Protein AF-A0A6A7G779-F1 (afdb_monomer)

Solvent-accessible surface area (backbone atoms only — not comparable to full-atom values): 7898 Å² total; per-residue (Å²): 108,58,68,56,56,33,52,51,45,44,41,47,28,65,72,67,23,33,65,57,52,36,54,52,49,15,72,73,73,76,53,70,68,54,72,67,57,43,50,38,52,53,47,50,51,42,50,52,40,48,50,52,46,57,55,69,68,57,76,84,86,77,89,77,100,57,95,59,68,82,73,42,58,66,57,52,52,49,51,50,52,57,56,48,60,68,56,50,55,60,58,51,50,53,52,53,51,56,71,70,52,86,72,53,78,70,54,48,54,54,58,71,70,50,74,90,77,79,49,72,75,52,54,55,50,53,53,53,56,67,72,75,111

Mean predicted aligned error: 11.23 Å

Structure (mmCIF, N/CA/C/O backbone):
data_AF-A0A6A7G779-F1
#
_entry.id   AF-A0A6A7G779-F1
#
loop_
_atom_site.group_PDB
_atom_site.id
_atom_site.type_symbol
_atom_site.label_atom_id
_atom_site.label_alt_id
_atom_site.label_comp_id
_atom_site.label_asym_id
_atom_site.label_entity_id
_atom_site.label_seq_id
_atom_site.pdbx_PDB_ins_code
_atom_site.Cartn_x
_atom_site.Cartn_y
_atom_site.Cartn_z
_atom_site.occupancy
_atom_site.B_iso_or_equiv
_atom_site.auth_seq_id
_atom_site.auth_comp_id
_ato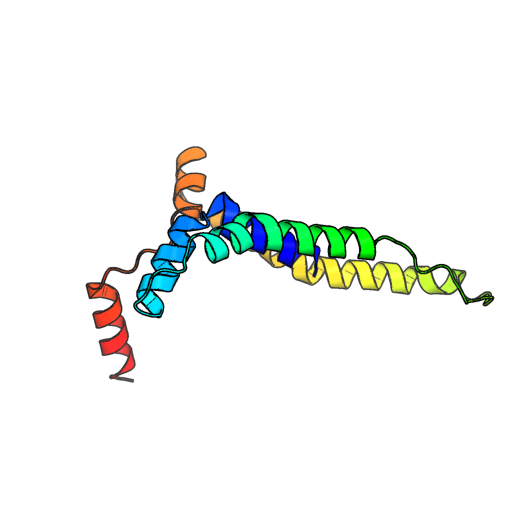m_site.auth_asym_id
_atom_site.auth_atom_id
_atom_site.pdbx_PDB_model_num
ATOM 1 N N . ILE A 1 1 ? 13.060 -5.358 -4.837 1.00 80.31 1 ILE A N 1
ATOM 2 C CA . ILE A 1 1 ? 12.665 -4.584 -3.629 1.00 80.31 1 ILE A CA 1
ATOM 3 C C . ILE A 1 1 ? 11.580 -3.545 -3.924 1.00 80.31 1 ILE A C 1
ATOM 5 O O . ILE A 1 1 ? 10.555 -3.608 -3.267 1.00 80.31 1 ILE A O 1
ATOM 9 N N . LEU A 1 2 ? 11.725 -2.659 -4.922 1.00 84.75 2 LEU A N 1
ATOM 10 C CA . LEU A 1 2 ? 10.715 -1.622 -5.241 1.00 84.75 2 LEU A CA 1
ATOM 11 C C . LEU A 1 2 ? 9.286 -2.164 -5.433 1.00 84.75 2 LEU A C 1
ATOM 13 O O . LEU A 1 2 ? 8.334 -1.571 -4.939 1.00 84.75 2 LEU A O 1
ATOM 17 N N . PHE A 1 3 ? 9.150 -3.328 -6.076 1.00 83.75 3 PHE A N 1
ATOM 18 C CA . PHE A 1 3 ? 7.861 -4.013 -6.207 1.00 83.75 3 PHE A CA 1
ATOM 19 C C . PHE A 1 3 ? 7.230 -4.374 -4.852 1.00 83.75 3 PHE A C 1
ATOM 21 O O . PHE A 1 3 ? 6.034 -4.182 -4.663 1.00 83.75 3 PHE A O 1
ATOM 28 N N . ILE A 1 4 ? 8.034 -4.855 -3.896 1.00 87.06 4 ILE A N 1
ATOM 29 C CA . ILE A 1 4 ? 7.565 -5.194 -2.544 1.00 87.06 4 ILE A CA 1
ATOM 30 C C . ILE A 1 4 ? 7.056 -3.931 -1.853 1.00 87.06 4 ILE A C 1
ATOM 32 O O . ILE A 1 4 ? 5.935 -3.927 -1.364 1.00 87.06 4 ILE A O 1
ATOM 36 N N . VAL A 1 5 ? 7.841 -2.850 -1.893 1.00 88.38 5 VAL A N 1
ATOM 37 C CA . VAL A 1 5 ? 7.479 -1.563 -1.276 1.00 88.38 5 VAL A CA 1
ATOM 38 C C . VAL A 1 5 ? 6.185 -1.009 -1.876 1.00 88.38 5 VAL A C 1
ATOM 40 O O . VAL A 1 5 ? 5.343 -0.485 -1.155 1.00 88.38 5 VAL A O 1
ATOM 43 N N . PHE A 1 6 ? 5.990 -1.154 -3.189 1.00 88.69 6 PHE A N 1
ATOM 44 C CA . PHE A 1 6 ? 4.740 -0.770 -3.842 1.00 88.69 6 PHE A CA 1
ATOM 45 C C . PHE A 1 6 ? 3.548 -1.588 -3.325 1.00 88.69 6 PHE A C 1
ATOM 47 O O . PHE A 1 6 ? 2.527 -1.011 -2.953 1.00 88.69 6 PHE A O 1
ATOM 54 N N . VAL A 1 7 ? 3.675 -2.920 -3.280 1.00 87.31 7 VAL A N 1
ATOM 55 C CA . VAL A 1 7 ? 2.610 -3.808 -2.785 1.00 87.31 7 VAL A CA 1
ATOM 56 C C . VAL A 1 7 ? 2.309 -3.535 -1.313 1.00 87.31 7 VAL A C 1
ATOM 58 O O . VAL A 1 7 ? 1.144 -3.494 -0.937 1.00 87.31 7 VAL A O 1
ATOM 61 N N . GLU A 1 8 ? 3.329 -3.305 -0.494 1.00 88.75 8 GLU A N 1
ATOM 62 C CA . GLU A 1 8 ? 3.196 -2.968 0.923 1.00 88.75 8 GLU A CA 1
ATOM 63 C C . GLU A 1 8 ? 2.467 -1.631 1.117 1.00 88.75 8 GLU A C 1
ATOM 65 O O . GLU A 1 8 ? 1.483 -1.561 1.854 1.00 88.75 8 GLU A O 1
ATOM 70 N N . ALA A 1 9 ? 2.868 -0.586 0.387 1.00 89.44 9 ALA A N 1
ATOM 71 C CA . ALA A 1 9 ? 2.202 0.713 0.431 1.00 89.44 9 ALA A CA 1
ATOM 72 C C . ALA A 1 9 ? 0.737 0.619 -0.029 1.00 89.44 9 ALA A C 1
ATOM 74 O O . ALA A 1 9 ? -0.151 1.182 0.615 1.00 89.44 9 ALA A O 1
ATOM 75 N N . ALA A 1 10 ? 0.460 -0.127 -1.103 1.00 88.00 10 ALA A N 1
ATOM 76 C CA . ALA A 1 10 ? -0.898 -0.380 -1.579 1.00 88.00 10 ALA A CA 1
ATOM 77 C C . ALA A 1 10 ? -1.721 -1.196 -0.564 1.00 88.00 10 ALA A C 1
ATOM 79 O O . ALA A 1 10 ? -2.887 -0.880 -0.322 1.00 88.00 10 ALA A O 1
ATOM 80 N N . ALA A 1 11 ? -1.118 -2.205 0.073 1.00 87.38 11 ALA A N 1
ATOM 81 C CA . ALA A 1 11 ? -1.739 -3.003 1.127 1.00 87.38 11 ALA A CA 1
ATOM 82 C C . ALA A 1 11 ? -2.172 -2.123 2.305 1.00 87.38 11 ALA A C 1
ATOM 84 O O . ALA A 1 11 ? -3.336 -2.150 2.696 1.00 87.38 11 ALA A O 1
ATOM 85 N N . VAL A 1 12 ? -1.288 -1.275 2.826 1.00 86.25 12 VAL A N 1
ATOM 86 C CA . VAL A 1 12 ? -1.620 -0.389 3.952 1.00 86.25 12 VAL A CA 1
ATOM 87 C C . VAL A 1 12 ? -2.634 0.685 3.538 1.00 86.25 12 VAL A C 1
ATOM 89 O O . VAL A 1 12 ? -3.639 0.906 4.212 1.00 86.25 12 VAL A O 1
ATOM 92 N N . CYS A 1 13 ? -2.431 1.346 2.401 1.00 86.31 13 CYS A N 1
ATOM 93 C CA . CYS A 1 13 ? -3.239 2.514 2.052 1.00 86.31 13 CYS A CA 1
ATOM 94 C C . CYS A 1 13 ? -4.624 2.163 1.496 1.00 86.31 13 CYS A C 1
ATOM 96 O O . CYS A 1 13 ? -5.580 2.908 1.738 1.00 86.31 13 CYS A O 1
ATOM 98 N N . TRP A 1 14 ? -4.749 1.057 0.755 1.00 85.19 14 TRP A N 1
ATOM 99 C CA . TRP A 1 14 ? -5.997 0.657 0.095 1.00 85.19 14 TRP A CA 1
ATOM 100 C C . TRP A 1 14 ? -6.674 -0.550 0.741 1.00 85.19 14 TRP A C 1
ATOM 102 O O . TRP A 1 14 ? -7.894 -0.522 0.876 1.00 85.19 14 TRP A O 1
ATOM 112 N N . PHE A 1 15 ? -5.930 -1.586 1.152 1.00 82.75 15 PHE A N 1
ATOM 113 C CA . PHE A 1 15 ? -6.542 -2.775 1.765 1.00 82.75 15 PHE A CA 1
ATOM 114 C C . PHE A 1 15 ? -6.821 -2.580 3.258 1.00 82.75 15 PHE A C 1
ATOM 116 O O . PHE A 1 15 ? -7.931 -2.856 3.706 1.00 82.75 15 PHE A O 1
ATOM 123 N N . TYR A 1 16 ? -5.840 -2.095 4.024 1.00 81.38 16 TYR A N 1
ATOM 124 C CA . TYR A 1 16 ? -6.029 -1.744 5.436 1.00 81.38 16 TYR A CA 1
ATOM 125 C C . TYR A 1 16 ? -6.828 -0.441 5.584 1.00 81.38 16 TYR A C 1
ATOM 127 O O . TYR A 1 16 ? -7.725 -0.336 6.421 1.00 81.38 16 TYR A O 1
ATOM 135 N N . GLY A 1 17 ? -6.553 0.515 4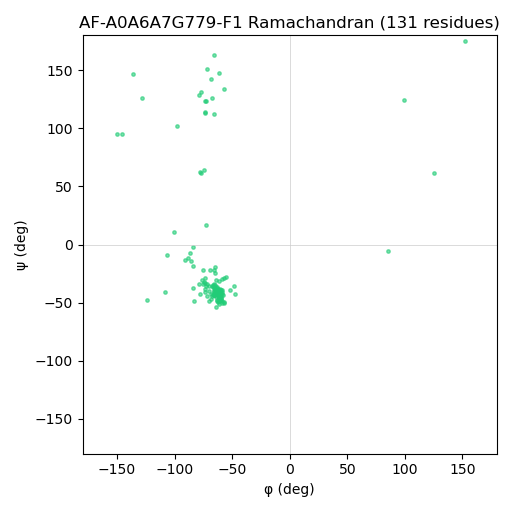.695 1.00 85.69 17 GLY A N 1
ATOM 136 C CA . GLY A 1 17 ? -7.252 1.786 4.588 1.00 85.69 17 GLY A CA 1
ATOM 137 C C . GLY A 1 17 ? -6.490 2.914 5.279 1.00 85.69 17 GLY A C 1
ATOM 138 O O . GLY A 1 17 ? -6.219 2.866 6.478 1.00 85.69 17 GLY A O 1
ATOM 139 N N . ALA A 1 18 ? -6.196 3.973 4.521 1.00 86.62 18 ALA A N 1
ATOM 140 C CA . ALA A 1 18 ? -5.438 5.128 5.008 1.00 86.62 18 ALA A CA 1
ATOM 141 C C . ALA A 1 18 ? -6.082 5.840 6.217 1.00 86.62 18 ALA A C 1
ATOM 143 O O . ALA A 1 18 ? -5.366 6.402 7.041 1.00 86.62 18 ALA A O 1
ATOM 144 N N . GLU A 1 19 ? -7.412 5.807 6.353 1.00 86.50 19 GLU A N 1
ATOM 145 C CA . GLU A 1 19 ? -8.090 6.387 7.522 1.00 86.50 19 GLU A CA 1
ATOM 146 C C . GLU A 1 19 ? -7.876 5.562 8.788 1.00 86.50 19 GLU A C 1
ATOM 148 O O . GLU A 1 19 ? -7.535 6.120 9.825 1.00 86.50 19 GLU A O 1
ATOM 153 N N . ARG A 1 20 ? -7.988 4.232 8.688 1.00 85.12 20 ARG A N 1
ATOM 154 C CA . ARG A 1 20 ? -7.745 3.332 9.819 1.00 85.12 20 ARG A CA 1
ATOM 155 C C . ARG A 1 20 ? -6.292 3.417 10.276 1.00 85.12 20 ARG A C 1
ATOM 157 O O . ARG A 1 20 ? -6.023 3.470 11.469 1.00 85.12 20 ARG A O 1
ATOM 164 N N . PHE A 1 21 ? -5.371 3.534 9.320 1.00 86.38 21 PHE A N 1
ATOM 165 C CA . PHE A 1 21 ? -3.969 3.808 9.610 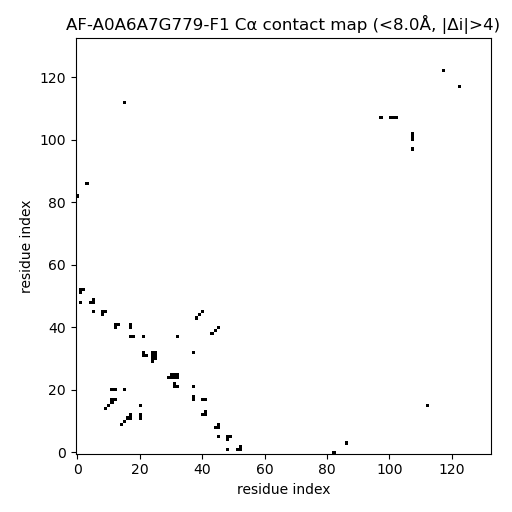1.00 86.38 21 PHE A CA 1
ATOM 166 C C . PHE A 1 21 ? -3.774 5.146 10.342 1.00 86.38 21 PHE A C 1
ATOM 168 O O . PHE A 1 21 ? -3.035 5.204 11.318 1.00 86.38 21 PHE A O 1
ATOM 175 N N . ALA A 1 22 ? -4.461 6.214 9.927 1.00 87.25 22 ALA A N 1
ATOM 176 C CA . ALA A 1 22 ? -4.384 7.507 10.608 1.00 87.25 22 ALA A CA 1
ATOM 177 C C . ALA A 1 22 ? -4.925 7.455 12.047 1.00 87.25 22 ALA A C 1
ATOM 179 O O . ALA A 1 22 ? -4.361 8.098 12.933 1.00 87.25 22 ALA A O 1
ATOM 180 N N . ASP A 1 23 ? -5.978 6.674 12.287 1.00 88.19 23 ASP A N 1
ATOM 181 C CA . ASP A 1 23 ? -6.546 6.478 13.621 1.00 88.19 23 ASP A CA 1
ATOM 182 C C . ASP A 1 23 ? -5.610 5.650 14.522 1.00 88.19 23 ASP A C 1
ATOM 184 O O . ASP A 1 23 ? -5.483 5.934 15.713 1.00 88.19 23 ASP A O 1
ATOM 188 N N . ASP A 1 24 ? -4.894 4.667 13.976 1.00 87.44 24 ASP A N 1
ATOM 189 C CA . ASP A 1 24 ? -3.876 3.930 14.733 1.00 87.44 24 ASP A CA 1
ATOM 190 C C . ASP A 1 24 ? -2.653 4.794 15.038 1.00 87.44 24 ASP A C 1
ATOM 192 O O . ASP A 1 24 ? -2.155 4.784 16.164 1.00 87.44 24 ASP A O 1
ATOM 196 N N . VAL A 1 25 ? -2.222 5.620 14.082 1.00 88.12 25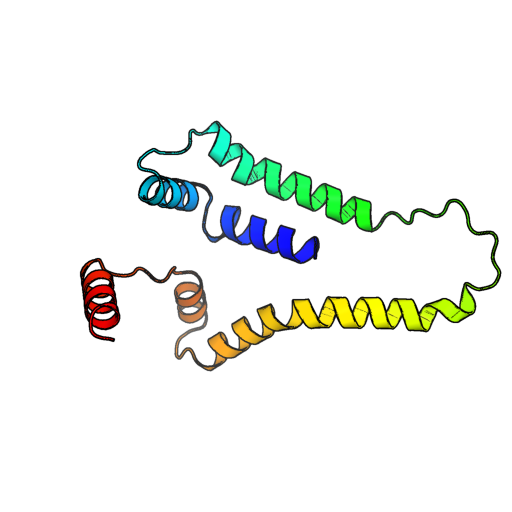 VAL A N 1
ATOM 197 C CA . VAL A 1 25 ? -1.180 6.627 14.311 1.00 88.12 25 VAL A CA 1
ATOM 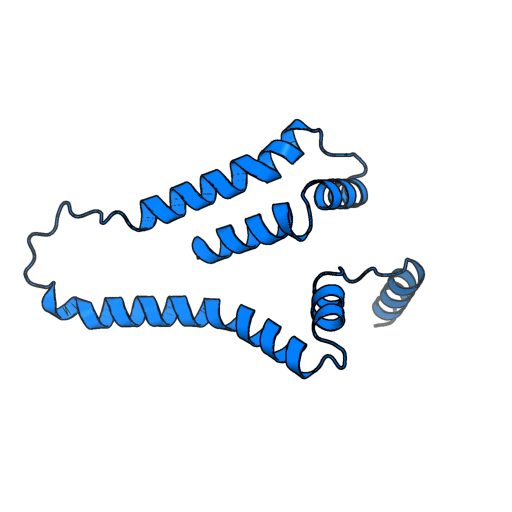198 C C . VAL A 1 25 ? -1.610 7.589 15.420 1.00 88.12 25 VAL A C 1
ATOM 200 O O . VAL A 1 25 ? -0.817 7.859 16.319 1.00 88.12 25 VAL A O 1
ATOM 203 N N . GLN A 1 26 ? -2.871 8.034 15.434 1.00 89.94 26 GLN A N 1
ATOM 204 C CA . GLN A 1 26 ? -3.413 8.863 16.513 1.00 89.94 26 GLN A CA 1
ATOM 205 C C . GLN A 1 26 ? -3.329 8.181 17.879 1.00 89.94 26 GLN A C 1
ATOM 207 O O . GLN A 1 26 ? -2.985 8.843 18.857 1.00 89.94 26 GLN A O 1
ATOM 212 N N . LYS A 1 27 ? -3.617 6.879 17.970 1.00 85.00 27 LYS A N 1
ATOM 213 C CA . LYS A 1 27 ? -3.479 6.126 19.227 1.00 85.00 27 LYS A CA 1
ATOM 214 C C . LYS A 1 27 ? -2.024 6.047 19.700 1.00 85.00 27 LYS A C 1
ATOM 216 O O . LYS A 1 27 ? -1.795 6.006 20.902 1.00 85.00 27 LYS A O 1
ATOM 221 N N . MET A 1 28 ? -1.056 6.045 18.781 1.00 86.56 28 MET A N 1
ATOM 222 C CA . MET A 1 28 ? 0.374 5.991 19.114 1.00 86.56 28 MET A CA 1
ATOM 223 C C . MET A 1 28 ? 0.933 7.344 19.568 1.00 86.56 28 MET A C 1
ATOM 225 O O . MET A 1 28 ? 1.714 7.392 20.514 1.00 86.56 28 MET A O 1
ATOM 229 N N . ILE A 1 29 ? 0.560 8.437 18.894 1.00 89.31 29 ILE A N 1
ATOM 230 C CA . ILE A 1 29 ? 1.167 9.767 19.108 1.00 89.31 29 ILE A CA 1
ATOM 231 C C . ILE A 1 29 ? 0.265 10.750 19.867 1.00 89.31 29 ILE A C 1
ATOM 233 O O . ILE A 1 29 ? 0.707 11.835 20.234 1.00 89.31 29 ILE A O 1
ATOM 237 N N . GLY A 1 30 ? -1.003 10.400 20.088 1.00 86.38 30 GLY A N 1
ATOM 238 C CA . GLY A 1 30 ? -1.988 11.208 20.813 1.00 86.38 30 GLY A CA 1
ATOM 239 C C . GLY A 1 30 ? -2.732 12.258 19.976 1.00 86.38 30 GLY A C 1
ATOM 240 O O . GLY A 1 30 ? -3.664 12.877 20.485 1.00 86.38 30 GLY A O 1
ATOM 241 N N . PHE A 1 31 ? -2.385 12.460 18.699 1.00 87.00 31 PHE A N 1
ATOM 242 C CA . PHE A 1 31 ? -3.058 13.414 17.806 1.00 87.00 31 PHE A CA 1
ATOM 243 C C . PHE A 1 31 ? -3.314 12.833 16.412 1.00 87.00 31 PHE A C 1
ATOM 245 O O . PHE A 1 31 ? -2.528 12.037 15.903 1.00 87.00 31 PHE A O 1
ATOM 252 N N . ARG A 1 32 ? -4.425 13.233 15.776 1.00 87.06 32 ARG A N 1
ATOM 253 C CA . ARG A 1 32 ? -4.797 12.724 14.448 1.00 87.06 32 ARG A CA 1
ATOM 254 C C . ARG A 1 32 ? -3.985 13.408 13.347 1.00 87.06 32 ARG A C 1
ATOM 256 O O . ARG A 1 32 ? -3.989 14.641 13.292 1.00 87.06 32 ARG A O 1
ATOM 263 N N . PRO A 1 33 ? -3.346 12.656 12.432 1.00 87.25 33 PRO A N 1
ATOM 264 C CA . PRO A 1 33 ? -2.759 13.235 11.231 1.00 87.25 33 PRO A CA 1
ATOM 265 C C . PRO A 1 33 ? -3.828 13.990 10.429 1.00 87.25 33 PRO A C 1
ATOM 267 O O . PRO A 1 33 ? -4.934 13.490 10.221 1.00 87.25 33 PRO A O 1
ATOM 270 N N . GLY A 1 34 ? -3.515 15.206 9.977 1.00 88.12 34 GLY A N 1
ATOM 271 C CA . GLY A 1 34 ? -4.444 16.004 9.171 1.00 88.12 34 GLY A CA 1
ATOM 272 C C . GLY A 1 34 ? -4.742 15.376 7.801 1.00 88.12 34 GLY A C 1
ATOM 273 O O . GLY A 1 34 ? -3.976 14.555 7.297 1.00 88.12 34 GLY A O 1
ATOM 274 N N . CYS A 1 35 ? -5.820 15.818 7.141 1.00 86.62 35 CYS A N 1
ATOM 275 C CA . CYS A 1 35 ? -6.264 15.268 5.847 1.00 86.62 35 CYS A CA 1
ATOM 276 C C . CYS A 1 35 ? -5.195 15.325 4.737 1.00 86.62 35 CYS A C 1
ATOM 278 O O . CYS A 1 35 ? -5.178 14.469 3.850 1.00 86.62 35 CYS A O 1
ATOM 280 N N . PHE A 1 36 ? -4.280 16.300 4.794 1.00 87.88 36 PHE A N 1
ATOM 281 C CA . PHE A 1 36 ? -3.142 16.395 3.873 1.00 87.88 36 PHE A CA 1
ATOM 282 C C . PHE A 1 36 ? -2.235 15.157 3.947 1.00 87.88 36 PHE A C 1
ATOM 284 O O . PHE A 1 36 ? -1.898 14.574 2.918 1.00 87.88 36 PHE A O 1
ATOM 291 N N . TRP A 1 37 ? -1.903 14.710 5.160 1.00 88.44 37 TRP A N 1
ATOM 292 C CA . TRP A 1 37 ? -1.052 13.540 5.384 1.00 88.44 37 TRP A CA 1
ATOM 293 C C . TRP A 1 37 ? -1.723 12.255 4.910 1.00 88.44 37 TRP A C 1
ATOM 295 O O . TRP A 1 37 ? -1.109 11.465 4.198 1.00 88.44 37 TRP A O 1
ATOM 305 N N . ILE A 1 38 ? -3.013 12.098 5.209 1.00 89.25 38 ILE A N 1
ATOM 306 C CA . ILE A 1 38 ? -3.800 10.936 4.778 1.00 89.25 38 ILE A CA 1
ATOM 307 C C . ILE A 1 38 ? -3.865 10.865 3.245 1.00 89.25 38 ILE A C 1
ATOM 309 O O . ILE A 1 38 ? -3.689 9.799 2.657 1.00 89.25 38 ILE A O 1
ATOM 313 N N . THR A 1 39 ? -4.065 12.006 2.580 1.00 89.88 39 THR A N 1
ATOM 314 C CA . THR A 1 39 ? -4.095 12.088 1.110 1.00 89.88 39 THR A CA 1
ATOM 315 C C . THR A 1 39 ? -2.726 11.769 0.506 1.00 89.88 39 THR A C 1
ATOM 317 O O . THR A 1 39 ? -2.642 11.047 -0.491 1.00 89.88 39 THR A O 1
ATOM 320 N N . CYS A 1 40 ? -1.650 12.253 1.130 1.00 90.56 40 CYS A N 1
ATOM 321 C CA . CYS A 1 40 ? -0.280 11.946 0.731 1.00 90.56 40 CYS A CA 1
ATOM 322 C C . CYS A 1 40 ? 0.002 10.438 0.802 1.00 90.56 40 CYS A C 1
ATOM 324 O O . CYS A 1 40 ? 0.467 9.849 -0.174 1.00 90.56 40 CYS A O 1
ATOM 326 N N . TRP A 1 41 ? -0.363 9.785 1.904 1.00 89.50 41 TRP A N 1
ATOM 327 C CA . TRP A 1 41 ? -0.209 8.337 2.043 1.00 89.50 41 TRP A CA 1
ATOM 328 C C . TRP A 1 41 ? -1.068 7.574 1.039 1.00 89.50 41 TRP A C 1
ATOM 330 O O . TRP A 1 41 ? -0.580 6.665 0.381 1.00 89.50 41 TRP A O 1
ATOM 340 N N . LYS A 1 42 ? -2.320 7.991 0.836 1.00 88.62 42 LYS A N 1
ATOM 341 C CA . LYS A 1 42 ? -3.249 7.285 -0.052 1.00 88.62 42 LYS A CA 1
ATOM 342 C C . LYS A 1 42 ? -2.871 7.348 -1.534 1.00 88.62 42 LYS A C 1
ATOM 344 O O . LYS A 1 42 ? -3.138 6.384 -2.253 1.00 88.62 42 LYS A O 1
ATOM 349 N N . TYR A 1 43 ? -2.310 8.467 -1.995 1.00 88.69 43 TYR A N 1
ATOM 350 C CA . TYR A 1 43 ? -2.091 8.711 -3.425 1.00 88.69 43 TYR A CA 1
ATOM 351 C C . TYR A 1 43 ? -0.638 9.007 -3.782 1.00 88.69 43 TYR A C 1
ATOM 353 O O . TYR A 1 43 ? -0.118 8.413 -4.723 1.00 88.69 43 TYR A O 1
ATOM 361 N N . ILE A 1 44 ? 0.034 9.899 -3.051 1.00 90.69 44 ILE A N 1
ATOM 362 C CA . ILE A 1 44 ? 1.379 10.365 -3.418 1.00 90.69 44 ILE A CA 1
ATOM 363 C C . ILE A 1 44 ? 2.400 9.245 -3.231 1.00 90.69 44 ILE A C 1
ATOM 365 O O . ILE A 1 44 ? 3.167 8.969 -4.151 1.00 90.69 44 ILE A O 1
ATOM 369 N N . SER A 1 45 ? 2.386 8.566 -2.082 1.00 89.81 45 SER A N 1
ATOM 370 C CA . SER A 1 45 ? 3.357 7.506 -1.792 1.00 89.81 45 SER A CA 1
ATOM 371 C C . SER A 1 45 ? 3.267 6.329 -2.783 1.00 89.81 45 SER A C 1
ATOM 373 O O . SER A 1 45 ? 4.287 6.040 -3.413 1.00 89.81 45 SER A O 1
ATOM 375 N N . PRO A 1 46 ? 2.089 5.724 -3.049 1.00 88.75 46 PRO A N 1
ATOM 376 C CA . PRO A 1 46 ? 1.971 4.662 -4.048 1.00 88.75 46 PRO A CA 1
ATOM 377 C C . PRO A 1 46 ? 2.372 5.115 -5.456 1.00 88.75 46 PRO A C 1
ATOM 379 O O . PRO A 1 46 ? 3.029 4.367 -6.179 1.00 88.75 46 PRO A O 1
ATOM 382 N N . THR A 1 47 ? 2.024 6.351 -5.837 1.00 90.94 47 THR A N 1
ATOM 383 C CA . THR A 1 47 ? 2.356 6.907 -7.159 1.00 90.94 47 THR A CA 1
ATOM 384 C C . THR A 1 47 ? 3.857 7.114 -7.321 1.00 90.94 47 THR A C 1
ATOM 386 O O . THR A 1 47 ? 4.417 6.745 -8.350 1.00 90.94 47 THR A O 1
ATOM 389 N N . PHE A 1 48 ? 4.528 7.665 -6.308 1.00 92.06 48 PHE A N 1
ATOM 390 C CA . PHE A 1 48 ? 5.971 7.889 -6.335 1.00 92.06 48 PHE A CA 1
ATOM 391 C C . PHE A 1 48 ? 6.742 6.568 -6.420 1.00 92.06 48 PHE A C 1
ATOM 393 O O . PHE A 1 48 ? 7.631 6.421 -7.259 1.00 92.06 48 PHE A O 1
ATOM 400 N N . THR A 1 49 ? 6.356 5.573 -5.618 1.00 91.38 49 THR A N 1
ATOM 401 C CA . THR A 1 49 ? 6.980 4.245 -5.656 1.00 91.38 49 THR A CA 1
ATOM 402 C C . THR A 1 49 ? 6.741 3.544 -6.993 1.00 91.38 49 THR A C 1
ATOM 404 O O . THR A 1 49 ? 7.660 2.918 -7.520 1.00 91.38 49 THR A O 1
ATOM 407 N N . LEU A 1 50 ? 5.551 3.688 -7.587 1.00 90.44 50 LEU A N 1
ATOM 408 C CA . LEU A 1 50 ? 5.263 3.176 -8.929 1.00 90.44 50 LEU A CA 1
ATOM 409 C C . LEU A 1 50 ? 6.144 3.848 -9.994 1.00 90.44 50 LEU A C 1
ATOM 411 O O . LEU A 1 50 ? 6.680 3.167 -10.863 1.00 90.44 50 LEU A O 1
ATOM 415 N N . MET A 1 51 ? 6.344 5.164 -9.898 1.00 92.50 51 MET A N 1
ATOM 416 C CA . MET A 1 51 ? 7.224 5.927 -10.790 1.00 92.50 51 MET A CA 1
ATOM 417 C C . MET A 1 51 ? 8.669 5.408 -10.737 1.00 92.50 51 MET A C 1
ATOM 419 O O . MET A 1 51 ? 9.255 5.095 -11.772 1.00 92.50 51 MET A O 1
ATOM 423 N N . LEU A 1 52 ? 9.220 5.228 -9.531 1.00 90.56 52 LEU A N 1
A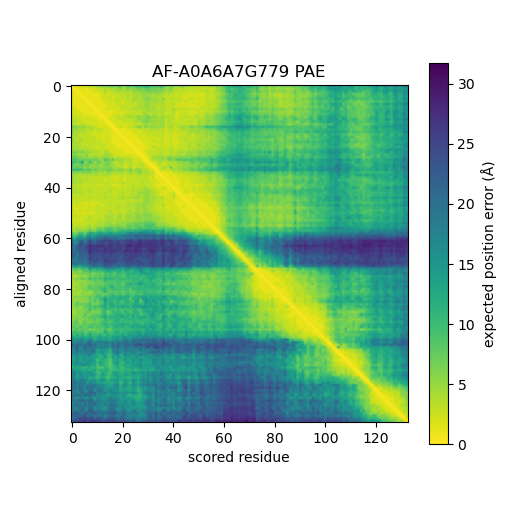TOM 424 C CA . LEU A 1 52 ? 10.560 4.659 -9.341 1.00 90.56 52 LEU A CA 1
ATOM 425 C C . LEU A 1 52 ? 10.668 3.228 -9.873 1.00 90.56 52 LEU A C 1
ATOM 427 O O . LEU A 1 52 ? 11.684 2.858 -10.459 1.00 90.56 52 LEU A O 1
ATOM 431 N N . PHE A 1 53 ? 9.624 2.423 -9.683 1.00 88.75 53 PHE A N 1
ATOM 432 C CA . PHE A 1 53 ? 9.575 1.067 -10.215 1.00 88.75 53 PHE A CA 1
ATOM 433 C C . PHE A 1 53 ? 9.641 1.060 -11.745 1.00 88.75 53 PHE A C 1
ATOM 435 O O . PHE A 1 53 ? 10.436 0.311 -12.304 1.00 88.75 53 PHE A O 1
ATOM 442 N N . VAL A 1 54 ? 8.883 1.929 -12.421 1.00 89.62 54 VAL A N 1
ATOM 443 C CA . VAL A 1 54 ? 8.918 2.063 -13.888 1.00 89.62 54 VAL A CA 1
ATOM 444 C C . VAL A 1 54 ? 10.280 2.568 -14.368 1.00 89.62 54 VAL A C 1
ATOM 446 O O . VAL A 1 54 ? 10.838 2.000 -15.304 1.00 89.62 54 VAL A O 1
ATOM 449 N N . PHE A 1 55 ? 10.860 3.572 -13.704 1.00 88.19 55 PHE A N 1
ATOM 450 C CA . PHE A 1 55 ? 12.202 4.055 -14.040 1.00 88.19 55 PHE A CA 1
ATOM 451 C C . PHE A 1 55 ? 13.283 2.987 -13.878 1.00 88.19 55 PHE A C 1
ATOM 453 O O . PHE A 1 55 ? 14.227 2.967 -14.661 1.00 88.19 55 PHE A O 1
ATOM 460 N N . SER A 1 56 ? 13.126 2.059 -12.933 1.00 84.62 56 SER A N 1
ATOM 461 C CA . SER A 1 56 ? 14.063 0.946 -12.755 1.00 84.62 56 SER A CA 1
ATOM 462 C C . SER A 1 56 ? 14.110 -0.023 -13.942 1.00 84.62 56 SER A C 1
ATOM 464 O O . SER A 1 56 ? 15.078 -0.774 -14.041 1.00 84.62 56 SER A O 1
ATOM 466 N N . PHE A 1 57 ? 13.097 -0.048 -14.815 1.00 82.56 57 PHE A N 1
ATOM 467 C CA . PHE A 1 57 ? 13.117 -0.863 -16.037 1.00 82.56 57 PHE A CA 1
ATOM 468 C C . PHE A 1 57 ? 13.744 -0.152 -17.228 1.00 82.56 57 PHE A C 1
ATOM 470 O O . PHE A 1 57 ? 13.984 -0.802 -18.243 1.00 82.56 57 PHE A O 1
ATOM 477 N N . ILE A 1 58 ? 13.990 1.157 -17.135 1.00 85.31 58 ILE A N 1
ATOM 478 C CA . ILE A 1 58 ? 14.654 1.888 -18.208 1.00 85.31 58 ILE A CA 1
ATOM 479 C C . ILE A 1 58 ? 16.131 1.491 -18.172 1.00 85.31 58 ILE A C 1
ATOM 481 O O . ILE A 1 58 ? 16.820 1.818 -17.202 1.00 85.31 58 ILE A O 1
ATOM 485 N N . PRO A 1 59 ? 16.639 0.782 -19.195 1.00 70.88 59 PRO A N 1
ATOM 486 C CA . PRO A 1 59 ? 18.042 0.421 -19.233 1.00 70.88 59 PRO A CA 1
ATOM 487 C C . PRO A 1 59 ? 18.856 1.702 -19.405 1.00 70.88 59 PRO A C 1
ATOM 489 O O . PRO A 1 59 ? 18.635 2.471 -20.345 1.00 70.88 59 PRO A O 1
ATOM 492 N N . SER A 1 60 ? 19.820 1.937 -18.518 1.00 61.34 60 SER A N 1
ATOM 493 C CA . SER A 1 60 ? 20.842 2.968 -18.715 1.00 61.34 60 SER A CA 1
ATOM 494 C C . SER A 1 60 ? 21.846 2.491 -19.770 1.00 61.34 60 SER A C 1
ATOM 496 O O . SER A 1 60 ? 23.015 2.265 -19.479 1.00 61.34 60 SER A O 1
ATOM 498 N N . ASP A 1 61 ? 21.387 2.310 -21.009 1.00 61.97 61 ASP A N 1
ATOM 499 C CA . ASP A 1 61 ? 22.201 1.882 -22.150 1.00 61.97 61 ASP A CA 1
ATOM 500 C C . ASP A 1 61 ? 23.035 3.049 -22.684 1.00 61.97 61 ASP A C 1
ATOM 502 O O . ASP A 1 61 ? 22.860 3.498 -23.816 1.00 61.97 61 ASP A O 1
ATOM 506 N N . ARG A 1 62 ? 23.924 3.613 -21.868 1.00 50.91 62 ARG A N 1
ATOM 507 C CA . ARG A 1 62 ? 24.887 4.612 -22.341 1.00 50.91 62 ARG A CA 1
ATOM 508 C C . ARG A 1 62 ? 26.193 4.452 -21.581 1.00 50.91 62 ARG A C 1
ATOM 510 O O . ARG A 1 62 ? 26.329 5.049 -20.522 1.00 50.91 62 ARG A O 1
ATOM 517 N N . LEU A 1 63 ? 27.120 3.699 -22.189 1.00 55.03 63 LEU A N 1
ATOM 518 C CA . LEU A 1 63 ? 28.589 3.693 -22.013 1.00 55.03 63 LEU A CA 1
ATOM 519 C C . LEU A 1 63 ? 29.177 2.317 -21.662 1.00 55.03 63 LEU A C 1
ATOM 521 O O . LEU A 1 63 ? 29.834 2.203 -20.643 1.00 55.03 63 LEU A O 1
ATOM 525 N N . ASP A 1 64 ? 29.039 1.301 -22.521 1.00 52.34 64 ASP A N 1
ATOM 526 C CA . ASP A 1 64 ? 30.005 0.191 -22.493 1.00 52.34 64 ASP A CA 1
ATOM 527 C C . ASP A 1 64 ? 30.186 -0.463 -23.868 1.00 52.34 64 ASP A C 1
ATOM 529 O O . ASP A 1 64 ? 29.459 -1.363 -24.292 1.00 52.34 64 ASP A O 1
ATOM 533 N N . THR A 1 65 ? 31.213 0.007 -24.574 1.00 54.09 65 THR A N 1
ATOM 534 C CA . THR A 1 65 ? 31.799 -0.620 -25.764 1.00 54.09 65 THR A CA 1
ATOM 535 C C . THR A 1 65 ? 32.694 -1.782 -25.318 1.00 54.09 65 THR A C 1
ATOM 537 O O . THR A 1 65 ? 33.907 -1.732 -25.493 1.00 54.09 65 THR A O 1
ATOM 540 N N . ASN A 1 66 ? 32.137 -2.807 -24.667 1.00 60.47 66 ASN A N 1
ATOM 541 C CA . ASN A 1 66 ? 32.914 -3.950 -24.177 1.00 60.47 66 ASN A CA 1
ATOM 542 C C . ASN A 1 66 ? 32.303 -5.289 -24.641 1.00 60.47 66 ASN A C 1
ATOM 544 O O . ASN A 1 66 ? 31.133 -5.556 -24.369 1.00 60.47 66 ASN A O 1
ATOM 548 N N . PRO A 1 67 ? 33.077 -6.182 -25.289 1.00 55.34 67 PRO A N 1
ATOM 549 C CA . PRO A 1 67 ? 32.601 -7.470 -25.817 1.00 55.34 67 PRO A CA 1
ATOM 550 C C . PRO A 1 67 ? 32.299 -8.533 -24.736 1.00 55.34 67 PRO A C 1
ATOM 552 O O . PRO A 1 67 ? 32.183 -9.713 -25.045 1.00 55.34 67 PRO A O 1
ATOM 555 N N . LYS A 1 68 ? 32.157 -8.147 -23.461 1.00 55.28 68 LYS A N 1
ATOM 556 C CA . LYS A 1 68 ? 31.893 -9.062 -22.332 1.00 55.28 68 LYS A CA 1
ATOM 557 C C . LYS A 1 68 ? 30.412 -9.414 -22.133 1.00 55.28 68 LYS A C 1
ATOM 559 O O . LYS A 1 68 ? 30.105 -10.261 -21.299 1.00 55.28 68 LYS A O 1
ATOM 564 N N . LYS A 1 69 ? 29.515 -8.839 -22.941 1.00 56.47 69 LYS A N 1
ATOM 565 C CA . LYS A 1 69 ? 28.052 -9.007 -22.851 1.00 56.47 69 LYS A CA 1
ATOM 566 C C . LYS A 1 69 ? 27.574 -10.468 -22.893 1.00 56.47 69 LYS A C 1
ATOM 568 O O . LYS A 1 69 ? 26.549 -10.787 -22.301 1.00 56.47 69 LYS A O 1
ATOM 573 N N . GLU A 1 70 ? 28.315 -11.372 -23.540 1.00 57.72 70 GLU A N 1
ATOM 574 C CA . GLU A 1 70 ? 27.963 -12.803 -23.580 1.00 57.72 70 GLU A CA 1
ATOM 575 C C . GLU A 1 70 ? 28.254 -13.549 -22.263 1.00 57.72 70 GLU A C 1
ATOM 577 O O . GLU A 1 70 ? 27.611 -14.558 -21.977 1.00 57.72 70 GLU A O 1
ATOM 582 N N . GLN A 1 71 ? 29.154 -13.044 -21.409 1.00 52.62 71 GLN A N 1
ATOM 583 C CA . GLN A 1 71 ? 29.492 -13.680 -20.126 1.00 52.62 71 GLN A CA 1
ATOM 584 C C . GLN A 1 71 ? 28.560 -13.252 -18.972 1.00 52.62 71 GLN A C 1
ATOM 586 O O . GLN A 1 71 ? 28.603 -13.814 -17.878 1.00 52.62 71 GLN A O 1
ATOM 591 N N . GLU A 1 72 ? 27.677 -12.283 -19.210 1.00 67.19 72 GLU A N 1
ATOM 592 C CA . GLU A 1 72 ? 26.864 -11.633 -18.177 1.00 67.19 72 GLU A CA 1
ATOM 593 C C . GLU A 1 72 ? 25.499 -12.301 -17.950 1.00 67.19 72 GLU A C 1
ATOM 595 O O . GLU A 1 72 ? 24.871 -12.069 -16.918 1.00 67.19 72 GLU A O 1
ATOM 600 N N . MET A 1 73 ? 25.053 -13.200 -18.838 1.00 72.81 73 MET A N 1
ATOM 601 C CA . MET A 1 73 ? 23.729 -13.835 -18.730 1.00 72.81 73 MET A CA 1
ATOM 602 C C . MET A 1 73 ? 23.560 -14.635 -17.429 1.00 72.81 73 MET A C 1
ATOM 604 O O . MET A 1 73 ? 22.529 -14.526 -16.765 1.00 72.81 73 MET A O 1
ATOM 608 N N . TRP A 1 74 ? 24.583 -15.391 -17.017 1.00 81.00 74 TRP A N 1
ATOM 609 C CA . TRP A 1 74 ? 24.566 -16.125 -15.746 1.00 81.00 74 TRP A CA 1
ATOM 610 C C . TRP A 1 74 ? 24.448 -15.188 -14.543 1.00 81.00 74 TRP A C 1
ATOM 612 O O . TRP A 1 74 ? 23.727 -15.491 -13.596 1.00 81.00 74 TRP A O 1
ATOM 622 N N . ILE A 1 75 ? 25.111 -14.031 -14.597 1.00 83.31 75 ILE A N 1
ATOM 623 C CA . ILE A 1 75 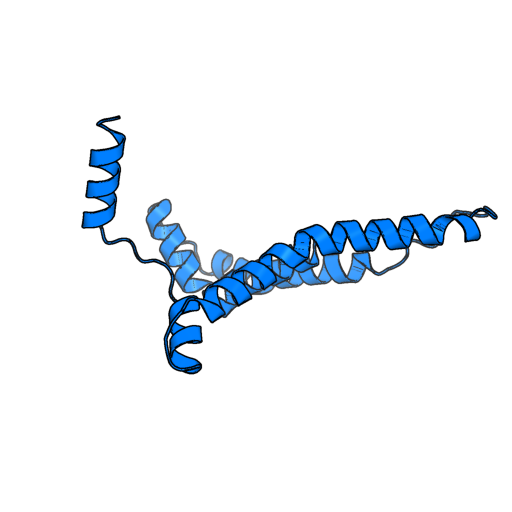? 25.085 -13.019 -13.535 1.00 83.31 75 ILE A CA 1
ATOM 624 C C . ILE A 1 75 ? 23.694 -12.386 -13.456 1.00 83.31 75 ILE A C 1
ATOM 626 O O . ILE A 1 75 ? 23.144 -12.242 -12.365 1.00 83.31 75 ILE A O 1
ATOM 630 N N . THR A 1 76 ? 23.081 -12.078 -14.601 1.00 81.88 76 THR A N 1
ATOM 631 C CA . THR A 1 76 ? 21.703 -11.581 -14.664 1.00 81.88 76 THR A CA 1
ATOM 632 C C . THR A 1 76 ? 20.719 -12.603 -14.094 1.00 81.88 76 THR A C 1
ATOM 634 O O . THR A 1 76 ? 19.913 -12.247 -13.237 1.00 81.88 76 THR A O 1
ATOM 637 N N . ILE A 1 77 ? 20.805 -13.876 -14.499 1.00 85.81 77 ILE A N 1
ATOM 638 C CA . ILE A 1 77 ? 19.944 -14.953 -13.981 1.00 85.81 77 ILE A CA 1
ATOM 639 C C . ILE A 1 77 ? 20.118 -15.105 -12.465 1.00 85.81 77 ILE A C 1
ATOM 641 O O . ILE A 1 77 ? 19.125 -15.149 -11.742 1.00 85.81 77 ILE A O 1
ATOM 645 N N . LEU A 1 78 ? 21.356 -15.116 -11.962 1.00 88.88 78 LEU A N 1
ATOM 646 C CA . LEU A 1 78 ? 21.624 -15.160 -10.522 1.00 88.88 78 LEU A CA 1
ATOM 647 C C . LEU A 1 78 ? 21.037 -13.946 -9.789 1.00 88.88 78 LEU A C 1
ATOM 649 O O . LEU A 1 78 ? 20.447 -14.111 -8.721 1.00 88.88 78 LEU A O 1
ATOM 653 N N . GLY A 1 79 ? 21.122 -12.748 -10.371 1.00 85.88 79 GLY A N 1
ATOM 654 C CA . GLY A 1 79 ? 20.507 -11.537 -9.821 1.00 85.88 79 GLY A CA 1
ATOM 655 C C . GLY A 1 79 ? 18.984 -11.649 -9.692 1.00 85.88 79 GLY A C 1
ATOM 656 O O . GLY A 1 79 ? 18.414 -11.292 -8.654 1.00 85.88 79 GLY A O 1
ATOM 657 N N . TRP A 1 80 ? 18.318 -12.217 -10.700 1.00 84.81 80 TRP A N 1
ATOM 658 C CA . TRP A 1 80 ? 16.883 -12.501 -10.639 1.00 84.81 80 TRP A CA 1
ATOM 659 C C . TRP A 1 80 ? 16.556 -13.580 -9.602 1.00 84.81 80 TRP A C 1
ATOM 661 O O . TRP A 1 80 ? 15.633 -13.389 -8.814 1.00 84.81 80 TRP A O 1
ATOM 671 N N . CYS A 1 81 ? 17.343 -14.656 -9.512 1.00 88.94 81 CYS A N 1
ATOM 672 C CA . CYS A 1 81 ? 17.158 -15.713 -8.511 1.00 88.94 81 CYS A CA 1
ATOM 673 C C . CYS A 1 81 ? 17.260 -15.188 -7.070 1.00 88.94 81 CYS A C 1
ATOM 675 O O . CYS A 1 81 ? 16.408 -15.505 -6.239 1.00 88.94 81 CYS A O 1
ATOM 677 N N . ILE A 1 82 ? 18.255 -14.346 -6.773 1.00 87.94 82 ILE A N 1
ATOM 678 C CA . ILE A 1 82 ? 18.412 -13.713 -5.452 1.00 87.94 82 ILE A CA 1
ATOM 679 C C . ILE A 1 82 ? 17.206 -12.816 -5.150 1.00 87.94 82 ILE A C 1
ATOM 681 O O . ILE A 1 82 ? 16.638 -12.879 -4.060 1.00 87.94 82 ILE A O 1
ATOM 685 N N . THR A 1 83 ? 16.762 -12.034 -6.137 1.00 84.75 83 THR A N 1
ATOM 686 C CA . THR A 1 83 ? 15.598 -11.149 -5.991 1.00 84.75 83 THR A CA 1
ATOM 687 C C . THR A 1 83 ? 14.309 -11.937 -5.731 1.00 84.75 83 THR A C 1
ATOM 689 O O . THR A 1 83 ? 13.525 -11.568 -4.854 1.00 84.75 83 THR A O 1
ATOM 692 N N . CYS A 1 84 ? 14.089 -13.043 -6.447 1.00 85.19 84 CYS A N 1
ATOM 693 C CA . CYS A 1 84 ? 12.936 -13.922 -6.251 1.00 85.19 84 CYS A CA 1
ATOM 694 C C . CYS A 1 84 ? 12.970 -14.638 -4.894 1.00 85.19 84 CYS A C 1
ATOM 696 O O . CYS A 1 84 ? 11.921 -14.788 -4.269 1.00 85.19 84 CYS A O 1
ATOM 698 N N . SER A 1 85 ? 14.155 -15.023 -4.413 1.00 90.88 85 SER A N 1
ATOM 699 C CA . SER A 1 85 ? 14.333 -15.702 -3.124 1.00 90.88 85 SER A CA 1
ATOM 700 C C . SER A 1 85 ? 13.808 -14.874 -1.948 1.00 90.88 85 SER A C 1
ATOM 702 O O . SER A 1 85 ? 13.147 -15.410 -1.066 1.00 90.88 85 SER A O 1
ATOM 704 N N . SER A 1 86 ? 14.004 -13.552 -1.942 1.00 84.62 86 SER A N 1
ATOM 705 C CA . SER A 1 86 ? 13.439 -12.704 -0.882 1.00 84.62 86 SER A CA 1
ATOM 706 C C . SER A 1 86 ? 11.924 -12.511 -1.014 1.00 84.62 86 SER A C 1
ATOM 708 O O . SER A 1 86 ? 11.227 -12.418 -0.007 1.00 84.62 86 SER A O 1
ATOM 710 N N . ILE A 1 87 ? 11.394 -12.467 -2.241 1.00 83.75 87 ILE A N 1
ATOM 711 C CA . ILE A 1 87 ? 9.966 -12.210 -2.493 1.00 83.75 87 ILE A CA 1
ATOM 712 C C . ILE A 1 87 ? 9.106 -13.436 -2.167 1.00 83.75 87 ILE A C 1
ATOM 714 O O . ILE A 1 87 ? 7.981 -13.268 -1.704 1.00 83.75 87 ILE A O 1
ATOM 718 N N . ILE A 1 88 ? 9.615 -14.657 -2.377 1.00 87.56 88 ILE A N 1
ATOM 719 C CA . ILE A 1 88 ? 8.832 -15.900 -2.261 1.00 87.56 88 ILE A CA 1
ATOM 720 C C . ILE A 1 88 ? 8.354 -16.205 -0.831 1.00 87.56 88 ILE A C 1
ATOM 722 O O . ILE A 1 88 ? 7.347 -16.888 -0.656 1.00 87.56 88 ILE A O 1
ATOM 726 N N . TRP A 1 89 ? 9.002 -15.660 0.200 1.00 84.50 89 TRP A N 1
ATOM 727 C CA . TRP A 1 89 ? 8.609 -15.894 1.595 1.00 84.50 89 TRP A CA 1
ATOM 728 C C . TRP A 1 89 ? 7.224 -15.333 1.941 1.00 84.50 89 TRP A C 1
ATOM 730 O O . TRP A 1 89 ? 6.475 -15.958 2.689 1.00 84.50 89 TRP A O 1
ATOM 740 N N . ILE A 1 90 ? 6.846 -14.196 1.351 1.00 83.81 90 ILE A N 1
ATOM 741 C CA . ILE A 1 90 ? 5.545 -13.549 1.576 1.00 83.81 90 ILE A CA 1
ATOM 742 C C . ILE A 1 90 ? 4.376 -14.428 1.074 1.00 83.81 90 ILE A C 1
ATOM 744 O O . ILE A 1 90 ? 3.481 -14.732 1.866 1.00 83.81 90 ILE A O 1
ATOM 748 N N . PRO A 1 91 ? 4.346 -14.900 -0.192 1.00 81.88 91 PRO A N 1
ATOM 749 C CA . PRO A 1 91 ? 3.292 -15.792 -0.663 1.00 81.88 91 PRO A CA 1
ATOM 750 C C . PRO A 1 91 ? 3.331 -17.164 0.015 1.00 81.88 91 PRO A C 1
ATOM 752 O O . PRO A 1 91 ? 2.265 -17.711 0.288 1.00 81.88 91 PRO A O 1
ATOM 755 N N . VAL A 1 92 ? 4.511 -17.706 0.350 1.00 86.00 92 VAL A N 1
ATOM 756 C CA . VAL A 1 92 ? 4.611 -18.959 1.122 1.00 86.00 92 VAL A CA 1
ATOM 757 C C . VAL A 1 92 ? 3.890 -18.826 2.464 1.00 86.00 92 VAL A C 1
ATOM 759 O O . VAL A 1 92 ? 3.120 -19.714 2.826 1.00 86.00 92 VAL A O 1
ATOM 762 N N . TYR A 1 93 ? 4.056 -17.700 3.163 1.00 83.12 93 TYR A N 1
ATOM 763 C CA . TYR A 1 93 ? 3.354 -17.438 4.419 1.00 83.12 93 TYR A CA 1
ATOM 764 C C . TYR A 1 93 ? 1.829 -17.347 4.242 1.00 83.12 93 TYR A C 1
ATOM 766 O O . TYR A 1 93 ? 1.080 -17.940 5.020 1.00 83.12 93 TYR A O 1
ATOM 774 N N . ILE A 1 94 ? 1.354 -16.670 3.189 1.00 80.00 94 ILE A N 1
ATOM 775 C CA . ILE A 1 94 ? -0.082 -16.579 2.863 1.00 80.00 94 ILE A CA 1
ATOM 776 C C . ILE A 1 94 ? -0.667 -17.970 2.585 1.00 80.00 94 ILE A C 1
ATOM 778 O O . ILE A 1 94 ? -1.731 -18.308 3.101 1.00 80.00 94 ILE A O 1
ATOM 782 N N . VAL A 1 95 ? 0.031 -18.795 1.800 1.00 83.50 95 VAL A N 1
ATOM 783 C CA . VAL A 1 95 ? -0.392 -20.162 1.464 1.00 83.50 95 VAL A CA 1
ATOM 784 C C . VAL A 1 95 ? -0.392 -21.059 2.705 1.00 83.50 95 VAL A C 1
ATOM 786 O O . VAL A 1 95 ? -1.358 -21.785 2.938 1.00 83.50 95 VAL A O 1
ATOM 789 N N . TYR A 1 96 ? 0.644 -20.971 3.539 1.00 85.12 96 TYR A N 1
ATOM 790 C CA . TYR A 1 96 ? 0.728 -21.686 4.813 1.00 85.12 96 TYR A CA 1
ATOM 791 C C . TYR A 1 96 ? -0.462 -21.357 5.729 1.00 85.12 96 TYR A C 1
ATOM 793 O O . TYR A 1 96 ? -1.166 -22.260 6.188 1.00 85.12 96 TYR A O 1
ATOM 801 N N . MET A 1 97 ? -0.756 -20.066 5.923 1.00 74.69 97 MET A N 1
ATOM 802 C CA . MET A 1 97 ? -1.915 -19.614 6.701 1.00 74.69 97 MET A CA 1
ATOM 803 C C . MET A 1 97 ? -3.246 -20.051 6.082 1.00 74.69 97 MET A C 1
ATOM 805 O O . MET A 1 97 ? -4.182 -20.410 6.804 1.00 74.69 97 MET A O 1
ATOM 809 N N . TYR A 1 98 ? -3.336 -20.068 4.753 1.00 75.75 98 TYR A N 1
ATOM 810 C CA . TYR A 1 98 ? -4.527 -20.510 4.038 1.00 75.75 98 TY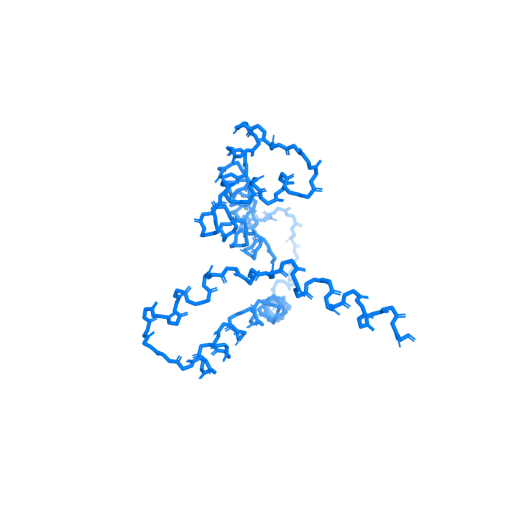R A CA 1
ATOM 811 C C . TYR A 1 98 ? -4.840 -21.996 4.279 1.00 75.75 98 TYR A C 1
ATOM 813 O O . TYR A 1 98 ? -6.006 -22.345 4.480 1.00 75.75 98 TYR A O 1
ATOM 821 N N . PHE A 1 99 ? -3.824 -22.865 4.301 1.00 80.50 99 PHE A N 1
ATOM 822 C CA . PHE A 1 99 ? -4.006 -24.297 4.563 1.00 80.50 99 PHE A CA 1
ATOM 823 C C . PHE A 1 99 ? -4.336 -24.608 6.027 1.00 80.50 99 PHE A C 1
ATOM 825 O O . PHE A 1 99 ? -5.144 -25.497 6.286 1.00 80.50 99 PHE A O 1
ATOM 832 N N . ILE A 1 100 ? -3.768 -23.863 6.978 1.00 77.25 100 ILE A N 1
ATOM 833 C CA . ILE A 1 100 ? -4.019 -24.057 8.416 1.00 77.25 100 ILE A CA 1
ATOM 834 C C . ILE A 1 100 ? -5.375 -23.504 8.864 1.00 77.25 100 ILE A C 1
ATOM 836 O O . ILE A 1 100 ? -5.999 -24.042 9.778 1.00 77.25 100 ILE A O 1
ATOM 840 N N . THR A 1 101 ? -5.874 -22.444 8.226 1.00 70.00 101 THR A N 1
ATOM 841 C CA . THR A 1 101 ? -7.151 -21.843 8.622 1.00 70.00 101 THR A CA 1
ATOM 842 C C . THR A 1 101 ? -8.312 -22.733 8.181 1.00 70.00 101 THR A C 1
ATOM 844 O O . THR A 1 101 ? -8.586 -22.858 6.994 1.00 70.00 101 THR A O 1
ATOM 847 N N . THR A 1 102 ? -9.074 -23.327 9.093 1.00 57.22 102 THR A N 1
ATOM 848 C CA . THR A 1 102 ? -10.337 -24.021 8.775 1.00 57.22 102 THR A CA 1
ATOM 849 C C . THR A 1 102 ? -11.475 -23.011 8.547 1.00 57.22 102 THR A C 1
ATOM 851 O O . THR A 1 102 ? -11.636 -22.067 9.319 1.00 57.22 102 THR A O 1
ATOM 854 N N . GLY A 1 103 ? -12.239 -23.157 7.453 1.00 62.16 103 GLY A N 1
ATOM 855 C CA . GLY A 1 103 ? -13.388 -22.289 7.142 1.00 62.16 103 GLY A CA 1
ATOM 856 C C . GLY A 1 103 ? -13.714 -22.152 5.649 1.00 62.16 103 GLY A C 1
ATOM 857 O O . GLY A 1 103 ? -12.984 -22.637 4.784 1.00 62.16 103 GLY A O 1
ATOM 858 N N . THR A 1 104 ? -14.811 -21.462 5.339 1.00 74.50 104 THR A N 1
ATOM 859 C CA . THR A 1 104 ? -15.275 -21.189 3.967 1.00 74.50 104 THR A CA 1
ATOM 860 C C . THR A 1 104 ? -14.372 -20.158 3.263 1.00 74.50 104 THR A C 1
ATOM 862 O O . THR A 1 104 ? -13.824 -19.274 3.919 1.00 74.50 104 THR A O 1
ATOM 865 N N . MET A 1 105 ? -14.241 -20.191 1.926 1.00 64.94 105 MET A N 1
ATOM 866 C CA . MET A 1 105 ? -13.348 -19.294 1.145 1.00 64.94 105 MET A CA 1
ATOM 867 C C . MET A 1 105 ? -13.465 -17.802 1.526 1.00 64.94 105 MET A C 1
ATOM 869 O O . MET A 1 105 ? -12.459 -17.113 1.689 1.00 64.94 105 MET A O 1
ATOM 873 N N . LYS A 1 106 ? -14.696 -17.309 1.727 1.00 65.50 106 LYS A N 1
ATOM 874 C CA . LYS A 1 106 ? -14.970 -15.913 2.115 1.00 65.50 106 LYS A CA 1
ATOM 875 C C . LYS A 1 106 ? -14.644 -15.615 3.583 1.00 65.50 106 LYS A C 1
ATOM 877 O O . LYS A 1 106 ? -14.241 -14.499 3.899 1.00 65.50 106 LYS A O 1
ATOM 882 N N . GLU A 1 107 ? -14.806 -16.588 4.478 1.00 70.06 107 GLU A N 1
ATOM 883 C CA . GLU A 1 107 ? -14.459 -16.439 5.896 1.00 70.06 107 GLU A CA 1
ATOM 884 C C . GLU A 1 107 ? -12.953 -16.447 6.104 1.00 70.06 107 GLU A C 1
ATOM 886 O O . GLU A 1 107 ? -12.454 -15.610 6.847 1.00 70.06 107 GLU A O 1
ATOM 891 N N . ARG A 1 108 ? -12.227 -17.318 5.394 1.00 68.94 108 ARG A N 1
ATOM 892 C CA . ARG A 1 108 ? -10.759 -17.353 5.403 1.00 68.94 108 ARG A CA 1
ATOM 893 C C . ARG A 1 108 ? -10.170 -16.010 4.982 1.00 68.94 108 ARG A C 1
ATOM 895 O O . ARG A 1 108 ? -9.356 -15.452 5.708 1.00 68.94 108 ARG A O 1
ATOM 902 N N . LEU A 1 109 ? -10.640 -15.453 3.862 1.00 70.62 109 LEU A N 1
ATOM 903 C CA . LEU A 1 109 ? -10.176 -14.151 3.375 1.00 70.62 109 LEU A CA 1
ATOM 904 C C . LEU A 1 109 ? -10.493 -13.027 4.373 1.00 70.62 109 LEU A C 1
ATOM 906 O O . LEU A 1 109 ? -9.633 -12.215 4.699 1.00 70.62 109 LEU A O 1
ATOM 910 N N . ARG A 1 110 ? -11.712 -13.018 4.924 1.00 69.75 110 ARG A N 1
ATOM 911 C CA . ARG A 1 110 ? -12.123 -12.017 5.914 1.00 69.75 110 ARG A CA 1
ATOM 912 C C . ARG A 1 110 ? -11.341 -12.145 7.224 1.00 69.75 110 ARG A C 1
ATOM 914 O O . ARG A 1 110 ? -11.078 -11.129 7.852 1.00 69.75 110 ARG A O 1
ATOM 921 N N . LYS A 1 111 ? -10.970 -13.358 7.641 1.00 70.81 111 LYS A N 1
ATOM 922 C CA . LYS A 1 111 ? -10.177 -13.605 8.854 1.00 70.81 111 LYS A CA 1
ATOM 923 C C . LYS A 1 111 ? -8.719 -13.174 8.676 1.00 70.81 111 LYS A C 1
ATOM 925 O O . LYS A 1 111 ? -8.153 -12.648 9.620 1.00 70.81 111 LYS A O 1
ATOM 930 N N . MET A 1 112 ? -8.158 -13.317 7.472 1.00 65.62 112 MET A N 1
ATOM 931 C CA . MET A 1 112 ? -6.795 -12.869 7.148 1.00 65.62 112 MET A CA 1
ATOM 932 C C . MET A 1 112 ? -6.658 -11.345 7.007 1.00 65.62 112 MET A C 1
ATOM 934 O O . MET A 1 112 ? -5.588 -10.811 7.263 1.00 65.62 112 MET A O 1
ATOM 938 N N . ILE A 1 113 ? -7.722 -10.640 6.609 1.00 71.38 113 ILE A N 1
ATOM 939 C CA . ILE A 1 113 ? -7.708 -9.171 6.455 1.00 71.38 113 ILE A CA 1
ATOM 940 C C . ILE A 1 113 ? -7.980 -8.453 7.789 1.00 71.38 113 ILE A C 1
ATOM 942 O O . ILE A 1 113 ? -7.686 -7.267 7.932 1.00 71.38 113 ILE A O 1
ATOM 946 N N . LYS A 1 114 ? -8.547 -9.147 8.783 1.00 70.94 114 LYS A N 1
ATOM 947 C CA . LYS A 1 114 ? -8.780 -8.552 10.100 1.00 70.94 114 LYS A CA 1
ATOM 948 C C . LYS A 1 114 ? -7.446 -8.413 10.845 1.00 70.94 114 LYS A C 1
ATOM 950 O O . LYS A 1 114 ? -6.779 -9.429 11.036 1.00 70.94 114 LYS A O 1
ATOM 955 N N . PRO A 1 115 ? -7.068 -7.201 11.289 1.00 66.19 115 PRO A N 1
ATOM 956 C CA . PRO A 1 115 ? -5.913 -7.042 12.160 1.00 66.19 115 PRO A CA 1
ATOM 957 C C . PRO A 1 115 ? -6.139 -7.802 13.470 1.00 66.19 115 PRO A C 1
ATOM 959 O O . PRO A 1 115 ? -7.273 -7.920 13.940 1.00 66.19 115 PRO A O 1
ATOM 962 N N . VAL A 1 116 ? -5.056 -8.317 14.055 1.00 68.44 116 VAL A N 1
ATOM 963 C CA . VAL A 1 116 ? -5.086 -8.838 15.425 1.00 68.44 116 VAL A CA 1
ATOM 964 C C . VAL A 1 116 ? -5.361 -7.661 16.351 1.00 68.44 116 VAL A C 1
ATOM 966 O O . VAL A 1 116 ? -4.545 -6.751 16.474 1.00 68.44 116 VAL A O 1
ATOM 969 N N . GLU A 1 117 ? -6.536 -7.666 16.965 1.00 65.56 117 GLU A N 1
ATOM 970 C CA . GLU A 1 117 ? -6.958 -6.642 17.910 1.00 65.56 117 GLU A CA 1
ATOM 971 C C . GLU A 1 117 ? -6.689 -7.184 19.315 1.00 65.56 117 GLU A C 1
ATOM 973 O O . GLU A 1 117 ? -7.407 -8.059 19.793 1.00 65.56 117 GLU A O 1
ATOM 978 N N . TYR A 1 118 ? -5.600 -6.728 19.940 1.00 62.72 118 TYR A N 1
ATOM 979 C CA . TYR A 1 118 ? -5.284 -7.101 21.316 1.00 62.72 118 TYR A CA 1
ATOM 980 C C . TYR A 1 118 ? -6.241 -6.381 22.253 1.00 62.72 118 TYR A C 1
ATOM 982 O O . TYR A 1 118 ? -6.326 -5.149 22.259 1.00 62.72 118 TYR A O 1
ATOM 990 N N . THR A 1 119 ? -6.954 -7.141 23.073 1.00 75.06 119 THR A N 1
ATOM 991 C CA . THR A 1 119 ? -7.772 -6.540 24.125 1.00 75.06 119 THR A CA 1
ATOM 992 C C . THR A 1 119 ? -6.829 -5.920 25.156 1.00 75.06 119 THR A C 1
ATOM 994 O O . THR A 1 119 ? -5.800 -6.511 25.477 1.00 75.06 119 THR A O 1
ATOM 997 N N . HIS A 1 120 ? -7.164 -4.759 25.731 1.00 71.25 120 HIS A N 1
ATOM 998 C CA . HIS A 1 120 ? -6.356 -4.144 26.801 1.00 71.25 120 HIS A CA 1
ATOM 999 C C . HIS A 1 120 ? -5.988 -5.142 27.920 1.00 71.25 120 HIS A C 1
ATOM 1001 O O . HIS A 1 120 ? -4.859 -5.153 28.399 1.00 71.25 120 HIS A O 1
ATOM 1007 N N . GLN A 1 121 ? -6.901 -6.067 28.235 1.00 73.94 121 GLN A N 1
ATOM 1008 C CA . GLN A 1 121 ? -6.695 -7.150 29.203 1.00 73.94 121 GLN A CA 1
ATOM 1009 C C . GLN A 1 121 ? -5.614 -8.176 28.811 1.00 73.94 121 GLN A C 1
ATOM 1011 O O . GLN A 1 121 ? -5.084 -8.877 29.673 1.00 73.94 121 GLN A O 1
ATOM 1016 N N . GLU A 1 122 ? -5.322 -8.336 27.522 1.00 79.69 122 GLU A N 1
ATOM 1017 C CA . GLU A 1 122 ? -4.272 -9.229 27.019 1.00 79.69 122 GLU A CA 1
ATOM 1018 C C . GLU A 1 122 ? -2.910 -8.537 27.054 1.00 79.69 122 GLU A C 1
ATOM 1020 O O . GLU A 1 122 ? -1.918 -9.168 27.415 1.00 79.69 122 GLU A O 1
ATOM 1025 N N . ILE A 1 123 ? -2.871 -7.233 26.759 1.00 77.62 123 ILE A N 1
ATOM 1026 C CA . ILE A 1 123 ? -1.662 -6.405 26.868 1.00 77.62 123 ILE A CA 1
ATOM 1027 C C . ILE A 1 123 ? -1.169 -6.377 28.317 1.00 77.62 123 ILE A C 1
ATOM 1029 O O . ILE A 1 123 ? 0.007 -6.639 28.559 1.00 77.62 123 ILE A O 1
ATOM 1033 N N . GLU A 1 124 ? -2.070 -6.170 29.282 1.00 80.50 124 GLU A N 1
ATOM 1034 C CA . GLU A 1 124 ? -1.738 -6.206 30.714 1.00 80.50 124 GLU A CA 1
ATOM 1035 C C . GLU A 1 124 ? -1.239 -7.585 31.175 1.00 80.50 124 GLU A C 1
ATOM 1037 O O . GLU A 1 124 ? -0.301 -7.690 31.971 1.00 80.50 124 GLU A O 1
ATOM 1042 N N . ARG A 1 125 ? -1.823 -8.670 30.647 1.00 83.44 125 ARG A N 1
ATOM 1043 C CA . ARG A 1 125 ? -1.350 -10.033 30.933 1.00 83.44 125 ARG A CA 1
ATOM 1044 C C . ARG A 1 125 ? 0.051 -10.277 30.378 1.00 83.44 125 ARG A C 1
ATOM 1046 O O . ARG A 1 125 ? 0.883 -10.841 31.085 1.00 83.44 125 ARG A O 1
ATOM 1053 N N . MET A 1 126 ? 0.331 -9.834 29.154 1.00 79.25 126 MET A N 1
ATOM 1054 C CA . MET A 1 126 ? 1.659 -9.959 28.547 1.00 79.25 126 MET A CA 1
ATOM 1055 C C . MET A 1 126 ? 2.707 -9.115 29.282 1.00 79.25 126 MET A C 1
ATOM 1057 O O . MET A 1 126 ? 3.811 -9.605 29.517 1.00 79.25 126 MET A O 1
ATOM 1061 N N . SER A 1 127 ? 2.367 -7.896 29.719 1.00 78.94 127 SER A N 1
ATOM 1062 C CA . SER A 1 127 ? 3.278 -7.072 30.525 1.00 78.94 127 SER A CA 1
ATOM 1063 C C . SER A 1 127 ? 3.557 -7.684 31.898 1.00 78.94 127 SER A C 1
ATOM 1065 O O . SER A 1 127 ? 4.699 -7.648 32.351 1.00 78.94 127 SER A O 1
ATOM 1067 N N . MET A 1 128 ? 2.561 -8.309 32.542 1.00 79.50 128 MET A N 1
ATOM 1068 C CA . MET A 1 128 ? 2.790 -9.057 33.785 1.00 79.50 128 MET A CA 1
ATOM 1069 C C . MET A 1 128 ? 3.778 -10.206 33.569 1.00 79.50 128 MET A C 1
ATOM 1071 O O . MET A 1 128 ? 4.737 -10.335 34.321 1.00 79.50 128 MET A O 1
ATOM 1075 N N . TYR A 1 129 ? 3.599 -11.007 32.518 1.00 81.00 129 TYR A N 1
ATOM 1076 C CA . TYR A 1 129 ? 4.465 -12.161 32.257 1.00 81.00 129 TYR A CA 1
ATOM 1077 C C . TYR A 1 129 ? 5.903 -11.731 31.940 1.00 81.00 129 TYR A C 1
ATOM 1079 O O . TYR A 1 129 ? 6.838 -12.357 32.423 1.00 81.00 129 TYR A O 1
ATOM 1087 N N . ALA A 1 130 ? 6.084 -10.635 31.197 1.00 76.25 130 ALA A N 1
ATOM 1088 C CA . ALA A 1 130 ? 7.402 -10.090 30.876 1.00 76.25 130 ALA A CA 1
ATOM 1089 C C . ALA A 1 130 ? 8.137 -9.479 32.084 1.00 76.25 130 ALA A C 1
ATOM 1091 O O . ALA A 1 130 ? 9.355 -9.376 32.054 1.00 76.25 130 ALA A O 1
ATOM 1092 N N . THR A 1 131 ? 7.416 -9.082 33.139 1.00 77.50 131 THR A N 1
ATOM 1093 C CA . THR A 1 131 ? 8.013 -8.525 34.371 1.00 77.50 131 THR A CA 1
ATOM 1094 C C . THR A 1 131 ? 8.428 -9.624 35.363 1.00 77.50 131 THR A C 1
ATOM 1096 O O . THR A 1 131 ? 9.163 -9.362 36.312 1.00 77.50 131 THR A O 1
ATOM 1099 N N . HIS A 1 132 ? 7.961 -10.861 35.160 1.00 70.38 132 HIS A N 1
ATOM 1100 C CA . HIS A 1 132 ? 8.245 -12.019 36.016 1.00 70.38 132 HIS A CA 1
ATOM 1101 C C . HIS A 1 132 ? 9.332 -12.963 35.456 1.00 70.38 132 HIS A C 1
ATOM 1103 O O . HIS A 1 132 ? 9.508 -14.059 35.994 1.00 70.38 132 HIS A O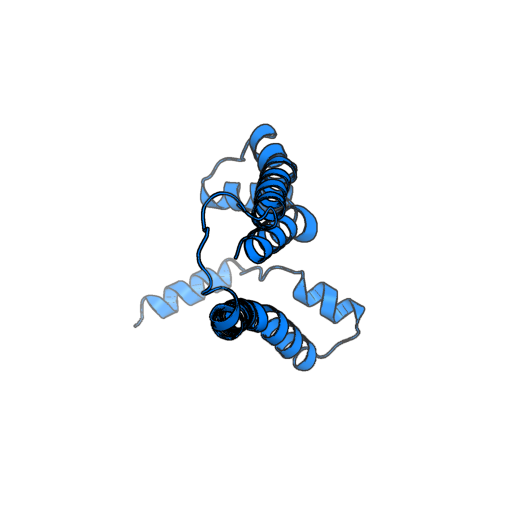 1
ATOM 1109 N N . VAL A 1 133 ? 10.055 -12.548 34.410 1.00 56.94 133 VAL A N 1
ATOM 1110 C CA . VAL A 1 133 ? 11.240 -13.226 33.842 1.00 56.94 133 VAL A CA 1
ATOM 1111 C C . VAL A 1 133 ? 12.465 -12.353 34.077 1.00 56.94 133 VAL A C 1
ATOM 1113 O O . VAL A 1 133 ? 13.515 -12.922 34.444 1.00 56.94 133 VAL A O 1
#

Nearest PDB structures (foldseek):
  6m2r-assembly1_A  TM=8.304E-01  e=6.255E-07  Drosophila melanogaster
  6m0z-assembly1_A  TM=8.313E-01  e=7.523E-07  Drosophila melanogaster
  4xpf-assembly1_A  TM=8.202E-01  e=1.309E-06  Drosophila melanogaster
  4xph-assembly1_A  TM=8.004E-01  e=1.309E-06  Drosophila melanogaster
  8de4-assembly1_A  TM=7.855E-01  e=2.141E-06  Sus scrofa

Foldseek 3Di:
DLVVQLVVLCCVPPLVHLQNVQVVVCVVPVDGDDPVVSCCSNPVSNVVSVVVVVVVPPDPPPDDPDPCVVVCPVVVVVVVVVVVVVVVVVVVVVVVQLVPDDDDPVVSVVVVSDDPDDDPVNVVVVVVVVVVD

Radius of gyration: 21.7 Å; Cα contacts (8 Å, |Δi|>4): 49; chains: 1; bounding box: 48×41×62 Å

pLDDT: mean 79.56, std 10.83, range [50.91, 92.5]

Secondary structure (DSSP, 8-state):
-HHHHHHHHHIIIIIIIHHHHHHHHHHHHSSPPPHHHHHIIIIIHHHHHHHHHHHTTS----S---GGGGGSHHHHHHHHHHHHHHHTHHHHHHHHHHHH--S-HHHHHHHHHS-----HHHHHHHHHHHH--

Organism: NCBI:txid1518452

InterPro domains:
  IPR000175 Sodium:neurotransmitter symporter [PF00209] (1-99)
  IPR000175 Sodium:neurotransmitter symporter [PS50267] (1-103)
  IPR000175 Sodium:neurotransmitter symporter [PTHR11616] (1-116)
  IPR037272 Sodium:neurotransmitter symporter superfamily [SSF161070] (1-98)

Sequence (133 aa):
ILFIVFVEAAAVCWFYGAERFADDVQKMIGFRPGCFWITCWKYISPTFTLMLFVFSFIPSDRLDTNPKKEQEMWITILGWCITCSSIIWIPVYIVYMYFITTGTMKERLRKMIKPVEYTHQEIERMSMYATHV